Protein AF-A0A4Q2ZYA6-F1 (afdb_monomer)

Radius of gyration: 17.05 Å; Cα contacts (8 Å, |Δi|>4): 206; chains: 1; bounding box: 43×49×42 Å

Structure (mmCIF, N/CA/C/O backbone):
data_AF-A0A4Q2ZYA6-F1
#
_entry.id   AF-A0A4Q2ZYA6-F1
#
loop_
_atom_site.group_PDB
_atom_site.id
_atom_site.type_symbol
_atom_site.label_atom_id
_atom_site.label_alt_id
_atom_site.label_comp_id
_atom_site.label_asym_id
_atom_site.label_entity_id
_atom_site.label_seq_id
_atom_site.pdbx_PDB_ins_code
_atom_site.Cartn_x
_atom_site.Cartn_y
_atom_site.Cartn_z
_atom_site.occupancy
_atom_site.B_iso_or_equiv
_atom_site.auth_seq_id
_atom_site.auth_comp_id
_atom_site.auth_asym_id
_atom_site.auth_atom_id
_atom_site.pdbx_PDB_model_num
ATOM 1 N N . THR A 1 1 ? 15.285 -7.799 -20.641 1.00 89.06 1 THR A N 1
ATOM 2 C CA . THR A 1 1 ? 13.883 -7.907 -20.190 1.00 89.06 1 THR A CA 1
ATOM 3 C C . THR A 1 1 ? 13.707 -7.904 -18.673 1.00 89.06 1 THR A C 1
ATOM 5 O O . THR A 1 1 ? 12.567 -7.844 -18.251 1.00 89.06 1 THR A O 1
ATOM 8 N N . ARG A 1 2 ? 14.772 -7.844 -17.843 1.00 96.12 2 ARG A N 1
ATOM 9 C CA . ARG A 1 2 ? 14.696 -7.923 -16.362 1.00 96.12 2 ARG A CA 1
ATOM 10 C C . ARG A 1 2 ? 13.508 -7.191 -15.716 1.00 96.12 2 ARG A C 1
ATOM 12 O O . ARG A 1 2 ? 12.779 -7.801 -14.950 1.00 96.12 2 ARG A O 1
ATOM 19 N N . CYS A 1 3 ? 13.287 -5.915 -16.040 1.00 96.50 3 CYS A N 1
ATOM 20 C CA . CYS A 1 3 ? 12.174 -5.133 -15.488 1.00 96.50 3 CYS A CA 1
ATOM 21 C C . CYS A 1 3 ? 10.784 -5.619 -15.940 1.00 96.50 3 CYS A C 1
ATOM 23 O O . CYS A 1 3 ? 9.847 -5.584 -15.148 1.00 96.50 3 CYS A O 1
ATOM 25 N N . ILE A 1 4 ? 10.652 -6.085 -17.187 1.00 97.62 4 ILE A N 1
ATOM 26 C CA . ILE A 1 4 ? 9.427 -6.708 -17.718 1.00 97.62 4 ILE A CA 1
ATOM 27 C C . ILE A 1 4 ? 9.151 -8.008 -16.958 1.00 97.62 4 ILE A C 1
ATOM 29 O O . ILE A 1 4 ? 8.040 -8.231 -16.480 1.00 97.62 4 ILE A O 1
ATOM 33 N N . ASP A 1 5 ? 10.186 -8.831 -16.789 1.00 97.38 5 ASP A N 1
ATOM 34 C CA . ASP A 1 5 ? 10.079 -10.141 -16.148 1.00 97.38 5 ASP A CA 1
ATOM 35 C C . ASP A 1 5 ? 9.730 -10.004 -14.657 1.00 97.38 5 ASP A C 1
ATOM 37 O O . ASP A 1 5 ? 8.842 -10.702 -14.166 1.00 97.38 5 ASP A O 1
ATOM 41 N N . ALA A 1 6 ? 10.355 -9.047 -13.965 1.00 97.12 6 ALA A N 1
ATOM 42 C CA . ALA A 1 6 ? 10.186 -8.807 -12.533 1.00 97.12 6 ALA A CA 1
ATOM 43 C C . ALA A 1 6 ? 8.915 -8.028 -12.151 1.00 97.12 6 ALA A C 1
ATOM 45 O O . ALA A 1 6 ? 8.564 -7.988 -10.976 1.00 97.12 6 ALA A O 1
ATOM 46 N N . CYS A 1 7 ? 8.227 -7.380 -13.100 1.00 98.12 7 CYS A N 1
ATOM 47 C CA . CYS A 1 7 ? 7.040 -6.582 -12.791 1.00 98.12 7 CYS A CA 1
ATOM 48 C C . CYS A 1 7 ? 5.923 -7.469 -12.191 1.00 98.12 7 CYS A C 1
ATOM 50 O O . CYS A 1 7 ? 5.398 -8.317 -12.922 1.00 98.12 7 CYS A O 1
ATOM 52 N N . PRO A 1 8 ? 5.497 -7.263 -10.923 1.00 98.00 8 PRO A N 1
ATOM 53 C CA . PRO A 1 8 ? 4.605 -8.206 -10.233 1.00 98.00 8 PRO A CA 1
ATOM 54 C C . PRO A 1 8 ? 3.241 -8.381 -10.908 1.00 98.00 8 PRO A C 1
ATOM 56 O O . PRO A 1 8 ? 2.678 -9.467 -10.929 1.00 98.00 8 PRO A O 1
ATOM 59 N N . THR A 1 9 ? 2.728 -7.314 -11.517 1.00 98.19 9 THR A N 1
ATOM 60 C CA . THR A 1 9 ? 1.412 -7.277 -12.174 1.00 98.19 9 THR A CA 1
ATOM 61 C C . THR A 1 9 ? 1.498 -7.342 -13.700 1.00 98.19 9 THR A C 1
ATOM 63 O O . THR A 1 9 ? 0.485 -7.193 -14.396 1.00 98.19 9 THR A O 1
ATOM 66 N N . LYS A 1 10 ? 2.712 -7.521 -14.245 1.00 97.88 10 LYS A N 1
ATOM 67 C CA . LYS A 1 10 ? 2.996 -7.453 -15.689 1.00 97.88 10 LYS A CA 1
ATOM 68 C C . LYS A 1 10 ? 2.491 -6.149 -16.325 1.00 97.88 10 LYS A C 1
ATOM 70 O O . LYS A 1 10 ? 1.959 -6.137 -17.430 1.00 97.88 10 LYS A O 1
ATOM 75 N N . ALA A 1 11 ? 2.647 -5.035 -15.606 1.00 98.38 11 ALA A N 1
ATOM 76 C CA . ALA A 1 11 ? 2.285 -3.705 -16.089 1.00 98.38 11 ALA A CA 1
ATOM 77 C C . ALA A 1 11 ? 3.181 -3.227 -17.241 1.00 98.38 11 ALA A C 1
ATOM 79 O O . ALA A 1 11 ? 2.735 -2.433 -18.062 1.00 98.38 11 ALA A O 1
ATOM 80 N N . ILE A 1 12 ? 4.430 -3.698 -17.327 1.00 98.12 12 ILE A N 1
ATOM 81 C CA . ILE A 1 12 ? 5.309 -3.411 -18.466 1.00 98.12 12 ILE A CA 1
ATOM 82 C C . ILE A 1 12 ? 5.008 -4.432 -19.567 1.00 98.12 12 ILE A C 1
ATOM 84 O O . ILE A 1 12 ? 5.454 -5.573 -19.491 1.00 98.12 12 ILE A O 1
ATOM 88 N N . THR A 1 13 ? 4.218 -4.039 -20.565 1.00 97.12 13 THR A N 1
ATOM 89 C CA . THR A 1 13 ? 3.670 -4.957 -21.582 1.00 97.12 13 THR A CA 1
ATOM 90 C C . THR A 1 13 ? 4.612 -5.190 -22.761 1.00 97.12 13 THR A C 1
ATOM 92 O O . THR A 1 13 ? 4.508 -6.201 -23.449 1.00 97.12 13 THR A O 1
ATOM 95 N N . ALA A 1 14 ? 5.537 -4.260 -22.996 1.00 97.06 14 ALA A N 1
ATOM 96 C CA . ALA A 1 14 ? 6.586 -4.338 -24.009 1.00 97.06 14 ALA A CA 1
ATOM 97 C C . ALA A 1 14 ? 7.710 -3.342 -23.655 1.00 97.06 14 ALA A C 1
ATOM 99 O O . ALA A 1 14 ? 7.516 -2.495 -22.774 1.00 97.06 14 ALA A O 1
ATOM 100 N N . PRO A 1 15 ? 8.876 -3.376 -24.333 1.00 96.19 15 PRO A N 1
ATOM 101 C CA . PRO A 1 15 ? 9.890 -2.338 -24.175 1.00 96.19 15 PRO A CA 1
ATOM 102 C C . PRO A 1 15 ? 9.281 -0.936 -24.297 1.00 96.19 15 PRO A C 1
ATOM 104 O O . PRO A 1 15 ? 8.579 -0.637 -25.262 1.00 96.19 15 PRO A O 1
ATOM 107 N N . HIS A 1 16 ? 9.536 -0.093 -23.293 1.00 94.19 16 HIS A N 1
ATOM 108 C CA . HIS A 1 16 ? 9.043 1.288 -23.214 1.00 94.19 16 HIS A CA 1
ATOM 109 C C . HIS A 1 16 ? 7.508 1.448 -23.189 1.00 94.19 16 HIS A C 1
ATOM 111 O O . HIS A 1 16 ? 7.009 2.550 -23.409 1.00 94.19 16 HIS A O 1
ATOM 117 N N . ARG A 1 17 ? 6.744 0.385 -22.893 1.00 97.62 17 ARG A N 1
ATOM 118 C CA . ARG A 1 17 ? 5.279 0.438 -22.755 1.00 97.62 17 ARG A CA 1
ATOM 119 C C . ARG A 1 17 ? 4.839 -0.028 -21.375 1.00 97.62 17 ARG A C 1
ATOM 121 O O . ARG A 1 17 ? 5.195 -1.122 -20.944 1.00 97.62 17 ARG A O 1
ATOM 128 N N . VAL A 1 18 ? 4.034 0.795 -20.707 1.00 97.94 18 VAL A N 1
ATOM 129 C CA . VAL A 1 18 ? 3.479 0.510 -19.380 1.00 97.94 18 VAL A CA 1
ATOM 130 C C . VAL A 1 18 ? 1.970 0.729 -19.403 1.00 97.94 18 VAL A C 1
ATOM 132 O O . VAL A 1 18 ? 1.512 1.803 -19.787 1.00 97.94 18 VAL A O 1
ATOM 135 N N . ASP A 1 19 ? 1.199 -0.263 -18.958 1.00 98.25 19 ASP A N 1
ATOM 136 C CA . ASP A 1 19 ? -0.208 -0.079 -18.600 1.00 98.25 19 ASP A CA 1
ATOM 137 C C . ASP A 1 19 ? -0.298 0.414 -17.151 1.00 98.25 19 ASP A C 1
ATOM 139 O O . ASP A 1 19 ? -0.125 -0.345 -16.192 1.00 98.25 19 ASP A O 1
ATOM 143 N N . ALA A 1 20 ? -0.569 1.710 -16.989 1.00 97.50 20 ALA A N 1
ATOM 144 C CA . ALA A 1 20 ? -0.663 2.346 -15.680 1.00 97.50 20 ALA A CA 1
ATOM 145 C C . ALA A 1 20 ? -1.730 1.697 -14.785 1.00 97.50 20 ALA A C 1
ATOM 147 O O . ALA A 1 20 ? -1.513 1.578 -13.585 1.00 97.50 20 ALA A O 1
ATOM 148 N N . ARG A 1 21 ? -2.831 1.186 -15.351 1.00 97.50 21 ARG A N 1
ATOM 149 C CA . ARG A 1 21 ? -3.940 0.592 -14.580 1.00 97.50 21 ARG A CA 1
ATOM 150 C C . ARG A 1 21 ? -3.528 -0.676 -13.830 1.00 97.50 21 ARG A C 1
ATOM 152 O O . ARG A 1 21 ? -4.192 -1.056 -12.876 1.00 97.50 21 ARG A O 1
ATOM 159 N N . ARG A 1 22 ? -2.428 -1.308 -14.250 1.00 98.38 22 ARG A N 1
ATOM 160 C CA . ARG A 1 22 ? -1.827 -2.487 -13.610 1.00 98.38 22 ARG A CA 1
ATOM 161 C C . ARG A 1 22 ? -0.631 -2.116 -12.730 1.00 98.38 22 ARG A C 1
ATOM 163 O O . ARG A 1 22 ? -0.181 -2.923 -11.924 1.00 98.38 22 ARG A O 1
ATOM 170 N N . CYS A 1 23 ? -0.049 -0.932 -12.906 1.00 98.62 23 CYS A N 1
ATOM 171 C CA . CYS A 1 23 ? 1.183 -0.534 -12.230 1.00 98.62 23 CYS A CA 1
ATOM 172 C C . CYS A 1 23 ? 0.929 -0.277 -10.737 1.00 98.62 23 CYS A C 1
ATOM 174 O O . CYS A 1 23 ? 0.160 0.614 -10.391 1.00 98.62 23 CYS A O 1
ATOM 176 N N . ILE A 1 24 ? 1.624 -0.994 -9.844 1.00 98.69 24 ILE A N 1
ATOM 177 C CA . ILE A 1 24 ? 1.473 -0.828 -8.383 1.00 98.69 24 ILE A CA 1
ATOM 178 C C . ILE A 1 24 ? 1.752 0.615 -7.945 1.00 98.69 24 ILE A C 1
ATOM 180 O O . ILE A 1 24 ? 1.037 1.151 -7.101 1.00 98.69 24 ILE A O 1
ATOM 184 N N . SER A 1 25 ? 2.746 1.277 -8.547 1.00 98.38 25 SER A N 1
ATOM 185 C CA . SER A 1 25 ? 3.045 2.683 -8.250 1.00 98.38 25 SER A CA 1
ATOM 186 C C . SER A 1 25 ? 1.855 3.596 -8.585 1.00 98.38 25 SER A C 1
ATOM 188 O O . SER A 1 25 ? 1.434 4.403 -7.760 1.00 98.38 25 SER A O 1
ATOM 190 N N . TYR A 1 26 ? 1.210 3.392 -9.739 1.00 98.50 26 TYR A N 1
ATOM 191 C CA . TYR A 1 26 ? -0.019 4.110 -10.085 1.00 98.50 26 TYR A CA 1
ATOM 192 C C . TYR A 1 26 ? -1.179 3.753 -9.144 1.00 98.50 26 TYR A C 1
ATOM 194 O O . TYR A 1 26 ? -1.849 4.652 -8.638 1.00 98.50 26 TYR A O 1
ATOM 202 N N . LEU A 1 27 ? -1.405 2.464 -8.872 1.00 98.62 27 LEU A N 1
ATOM 203 C CA . LEU A 1 27 ? -2.501 1.990 -8.021 1.00 98.62 27 LEU A CA 1
ATOM 204 C C . LEU A 1 27 ? -2.415 2.557 -6.598 1.00 98.62 27 LEU A C 1
ATOM 206 O O . LEU A 1 27 ? -3.422 2.985 -6.035 1.00 98.62 27 LEU A O 1
ATOM 210 N N . THR A 1 28 ? -1.215 2.609 -6.025 1.00 98.38 28 THR A N 1
ATOM 211 C CA . THR A 1 28 ? -0.998 3.085 -4.651 1.00 98.38 28 THR A CA 1
ATOM 212 C C . THR A 1 28 ? -0.954 4.607 -4.541 1.00 98.38 28 THR A C 1
ATOM 214 O O . THR A 1 28 ? -1.270 5.131 -3.473 1.00 98.38 28 THR A O 1
ATOM 217 N N . ILE A 1 29 ? -0.616 5.325 -5.621 1.00 98.19 29 ILE A N 1
ATOM 218 C CA . ILE A 1 29 ? -0.376 6.769 -5.559 1.00 98.19 29 ILE A CA 1
ATOM 219 C C . ILE A 1 29 ? -1.430 7.605 -6.310 1.00 98.19 29 ILE A C 1
ATOM 221 O O . ILE A 1 29 ? -1.950 8.594 -5.781 1.00 98.19 29 ILE A O 1
ATOM 225 N N . GLU A 1 30 ? -1.757 7.240 -7.546 1.00 98.06 30 GLU A N 1
ATOM 226 C CA . GLU A 1 30 ? -2.604 8.053 -8.427 1.00 98.06 30 GLU A CA 1
ATOM 227 C C . GLU A 1 30 ? -4.052 7.575 -8.463 1.00 98.06 30 GLU A C 1
ATOM 229 O O . GLU A 1 30 ? -4.971 8.399 -8.454 1.00 98.06 30 GLU A O 1
ATOM 234 N N . HIS A 1 31 ? -4.274 6.259 -8.446 1.00 98.06 31 HIS A N 1
ATOM 235 C CA . HIS A 1 31 ? -5.614 5.684 -8.485 1.00 98.06 31 HIS A CA 1
ATOM 236 C C . HIS A 1 31 ? -6.423 6.103 -7.257 1.00 98.06 31 HIS A C 1
ATOM 238 O O . HIS A 1 31 ? -5.995 5.923 -6.112 1.00 98.06 31 HIS A O 1
ATOM 244 N N . LYS A 1 32 ? -7.599 6.688 -7.491 1.00 97.62 32 LYS A N 1
ATOM 245 C CA . LYS A 1 32 ? -8.464 7.218 -6.425 1.00 97.62 32 LYS A CA 1
ATOM 246 C C . LYS A 1 32 ? -9.458 6.194 -5.888 1.00 97.62 32 LYS A C 1
ATOM 248 O O . LYS A 1 32 ? -9.881 6.333 -4.749 1.00 97.62 32 LYS A O 1
ATOM 253 N N . GLY A 1 33 ? -9.831 5.220 -6.713 1.00 97.75 33 GLY A N 1
ATOM 254 C CA . GLY A 1 33 ? -10.866 4.243 -6.400 1.00 97.75 33 GLY A CA 1
ATOM 255 C C . GLY A 1 33 ? -10.340 2.997 -5.685 1.00 97.75 33 GLY A C 1
ATOM 256 O O . GLY A 1 33 ? -9.178 2.967 -5.251 1.00 97.75 33 GLY A O 1
ATOM 257 N N . PRO A 1 34 ? -11.184 1.956 -5.591 1.00 98.50 34 PRO A N 1
ATOM 258 C CA . PRO A 1 34 ? -10.786 0.673 -5.038 1.00 98.50 34 PRO A CA 1
ATOM 259 C C . PRO A 1 34 ? -9.701 0.030 -5.896 1.00 98.50 34 PRO A C 1
ATOM 261 O O . PRO A 1 34 ? -9.747 0.095 -7.128 1.00 98.50 34 PRO A O 1
ATOM 264 N N . ILE A 1 35 ? -8.699 -0.568 -5.252 1.00 98.62 35 ILE A N 1
ATOM 265 C CA . ILE A 1 35 ? -7.685 -1.343 -5.967 1.00 98.62 35 ILE A CA 1
ATOM 266 C C . ILE A 1 35 ? -8.363 -2.635 -6.446 1.00 98.62 35 ILE A C 1
ATOM 268 O O . ILE A 1 35 ? -8.933 -3.332 -5.599 1.00 98.62 35 ILE A O 1
ATOM 272 N N . PRO A 1 36 ? -8.318 -2.971 -7.752 1.00 98.50 36 PRO A N 1
ATOM 273 C CA . PRO A 1 36 ? -8.889 -4.219 -8.254 1.00 98.50 36 PRO A CA 1
ATOM 274 C C . PRO A 1 36 ? -8.335 -5.427 -7.496 1.00 98.50 36 PRO A C 1
ATOM 276 O O . PRO A 1 36 ? -7.124 -5.506 -7.274 1.00 98.50 36 PRO A O 1
ATOM 279 N N . GLU A 1 37 ? -9.204 -6.358 -7.094 1.00 98.38 37 GLU A N 1
ATOM 280 C CA . GLU A 1 37 ? -8.814 -7.498 -6.250 1.00 98.38 37 GLU A CA 1
ATOM 281 C C . GLU A 1 37 ? -7.682 -8.334 -6.859 1.00 98.38 37 GLU A C 1
ATOM 283 O O . GLU A 1 37 ? -6.766 -8.721 -6.137 1.00 98.38 37 GLU A O 1
ATOM 288 N N . GLU A 1 38 ? -7.672 -8.500 -8.187 1.00 98.06 38 GLU A N 1
ATOM 289 C CA . GLU A 1 38 ? -6.624 -9.218 -8.933 1.00 98.06 38 GLU A CA 1
ATOM 290 C C . GLU A 1 38 ? -5.203 -8.658 -8.722 1.00 98.06 38 GLU A C 1
ATOM 292 O O . GLU A 1 38 ? -4.221 -9.368 -8.929 1.00 98.06 38 GLU A O 1
ATOM 297 N N . PHE A 1 39 ? -5.066 -7.396 -8.297 1.00 98.56 39 PHE A N 1
ATOM 298 C CA . PHE A 1 39 ? -3.767 -6.767 -8.040 1.00 98.56 39 PHE A CA 1
ATOM 299 C C . PHE A 1 39 ? -3.425 -6.650 -6.555 1.00 98.56 39 PHE A C 1
ATOM 301 O O . PHE A 1 39 ? -2.275 -6.343 -6.239 1.00 98.56 39 PHE A O 1
ATOM 308 N N . ARG A 1 40 ? -4.376 -6.879 -5.636 1.00 98.62 40 ARG A N 1
ATOM 309 C CA . ARG A 1 40 ? -4.164 -6.646 -4.195 1.00 98.62 40 ARG A CA 1
ATOM 310 C C . ARG A 1 40 ? -3.052 -7.525 -3.627 1.00 98.62 40 ARG A C 1
ATOM 312 O O . ARG A 1 40 ? -2.206 -7.018 -2.901 1.00 98.62 40 ARG A O 1
ATOM 319 N N . GLU A 1 41 ? -2.991 -8.796 -4.017 1.00 98.31 41 GLU A N 1
ATOM 320 C CA . GLU A 1 41 ? -1.934 -9.710 -3.555 1.00 98.31 41 GLU A CA 1
ATOM 321 C C . GLU A 1 41 ? -0.547 -9.311 -4.073 1.00 98.31 41 GLU A C 1
ATOM 323 O O . GLU A 1 41 ? 0.418 -9.251 -3.313 1.00 98.31 41 GLU A O 1
ATOM 328 N N . ALA A 1 42 ? -0.452 -8.947 -5.355 1.00 98.25 42 ALA A N 1
ATOM 329 C CA . ALA A 1 42 ? 0.810 -8.574 -5.994 1.00 98.25 42 ALA A CA 1
ATOM 330 C C . ALA A 1 42 ? 1.433 -7.285 -5.423 1.00 98.25 42 ALA A C 1
ATOM 332 O O . ALA A 1 42 ? 2.628 -7.046 -5.611 1.00 98.25 42 ALA A O 1
ATOM 333 N N . ILE A 1 43 ? 0.650 -6.453 -4.725 1.00 98.50 43 ILE A N 1
ATOM 334 C CA . ILE A 1 43 ? 1.158 -5.270 -4.014 1.00 98.50 43 ILE A CA 1
ATOM 335 C C . ILE A 1 43 ? 2.147 -5.672 -2.913 1.00 98.50 43 ILE A C 1
ATOM 337 O O . ILE A 1 43 ? 3.152 -4.979 -2.722 1.00 98.50 43 ILE A O 1
ATOM 341 N N . GLY A 1 44 ? 1.929 -6.810 -2.247 1.00 97.62 44 GLY A N 1
ATOM 342 C CA . GLY A 1 44 ? 2.771 -7.269 -1.145 1.00 97.62 44 GLY A CA 1
ATOM 343 C C . GLY A 1 44 ? 2.737 -6.297 0.033 1.00 97.62 44 GLY A C 1
ATOM 344 O O . GLY A 1 44 ? 1.661 -5.935 0.506 1.00 97.62 44 GLY A O 1
ATOM 345 N N . ASP A 1 45 ? 3.912 -5.861 0.476 1.00 96.69 45 ASP A N 1
ATOM 346 C CA . ASP A 1 45 ? 4.161 -4.971 1.617 1.00 96.69 45 ASP A CA 1
ATOM 347 C C . ASP A 1 45 ? 4.287 -3.478 1.243 1.00 96.69 45 ASP A C 1
ATOM 349 O O . ASP A 1 45 ? 4.626 -2.631 2.072 1.00 96.69 45 ASP A O 1
ATOM 353 N N . ARG A 1 46 ? 3.993 -3.121 -0.011 1.00 96.25 46 ARG A N 1
ATOM 354 C CA . ARG A 1 46 ? 4.249 -1.781 -0.559 1.00 96.25 46 ARG A CA 1
ATOM 355 C C . ARG A 1 46 ? 3.112 -0.806 -0.254 1.00 96.25 46 ARG A C 1
ATOM 357 O O . ARG A 1 46 ? 2.108 -0.758 -0.963 1.00 96.25 46 ARG A O 1
ATOM 364 N N . LEU A 1 47 ? 3.299 0.035 0.764 1.00 95.69 47 LEU A N 1
ATOM 365 C CA . LEU A 1 47 ? 2.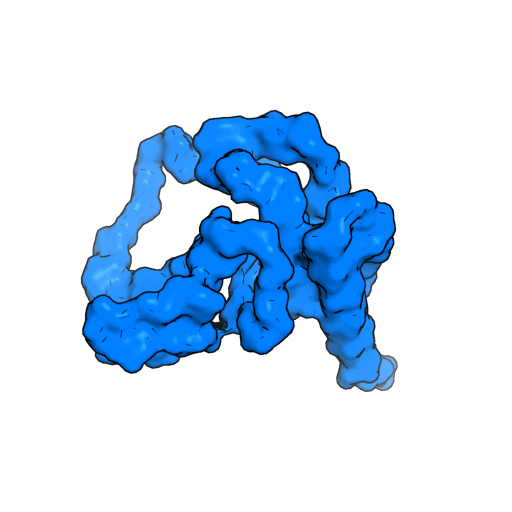322 1.064 1.156 1.00 95.69 47 LEU A CA 1
ATOM 366 C C . LEU A 1 47 ? 2.192 2.223 0.152 1.00 95.69 47 LEU A C 1
ATOM 368 O O . LEU A 1 47 ? 1.119 2.820 0.029 1.00 95.69 47 LEU A O 1
ATOM 372 N N . TYR A 1 48 ? 3.277 2.589 -0.535 1.00 95.88 48 TYR A N 1
ATOM 373 C CA . TYR A 1 48 ? 3.323 3.759 -1.414 1.00 95.88 48 TYR A CA 1
ATOM 374 C C . TYR A 1 48 ? 4.412 3.596 -2.479 1.00 95.88 48 TYR A C 1
ATOM 376 O O . TYR A 1 48 ? 5.597 3.632 -2.161 1.00 95.88 48 TYR A O 1
ATOM 384 N N . GLY A 1 49 ? 4.020 3.463 -3.747 1.00 97.12 49 GLY A N 1
ATOM 385 C CA . GLY A 1 49 ? 4.966 3.256 -4.843 1.00 97.12 49 GLY A CA 1
ATOM 386 C C . GLY A 1 49 ? 5.369 1.791 -5.039 1.00 97.12 49 GLY A C 1
ATOM 387 O O . GLY A 1 49 ? 4.871 0.884 -4.376 1.00 97.12 49 GLY A O 1
ATOM 388 N N . CYS A 1 50 ? 6.238 1.551 -6.020 1.00 97.44 50 CYS A N 1
ATOM 389 C CA . CYS A 1 50 ? 6.843 0.246 -6.275 1.00 97.44 50 CYS A CA 1
ATOM 390 C C . CYS A 1 50 ? 8.125 0.424 -7.084 1.00 97.44 50 CYS A C 1
ATOM 392 O O . CYS A 1 50 ? 8.076 0.994 -8.175 1.00 97.44 50 CYS A O 1
ATOM 394 N N . ASP A 1 51 ? 9.221 -0.134 -6.573 1.00 95.69 51 ASP A N 1
ATOM 395 C CA . ASP A 1 51 ? 10.547 -0.043 -7.185 1.00 95.69 51 ASP A CA 1
ATOM 396 C C . ASP A 1 51 ? 11.021 -1.361 -7.812 1.00 95.69 51 ASP A C 1
ATOM 398 O O . ASP A 1 51 ? 12.132 -1.428 -8.326 1.00 95.69 51 ASP A O 1
ATOM 402 N N . ALA A 1 52 ? 10.171 -2.392 -7.886 1.00 96.25 52 ALA A N 1
ATOM 403 C CA . ALA A 1 52 ? 10.547 -3.720 -8.392 1.00 96.25 52 ALA A CA 1
ATOM 404 C C . ALA A 1 52 ? 11.204 -3.692 -9.791 1.00 96.25 52 ALA A C 1
ATOM 406 O O . ALA A 1 52 ? 12.105 -4.474 -10.091 1.00 96.25 5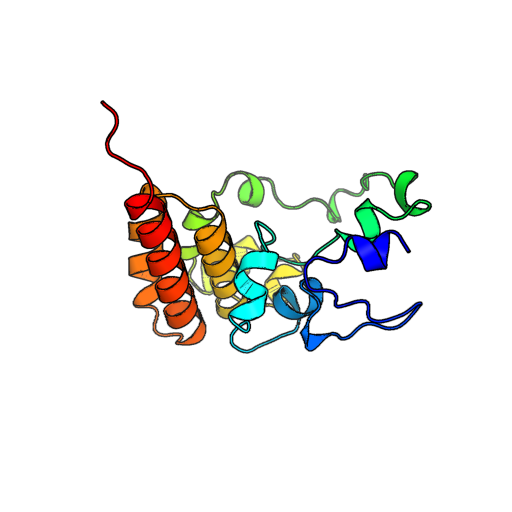2 ALA A O 1
ATOM 407 N N . CYS A 1 53 ? 10.782 -2.777 -10.673 1.00 96.06 53 CYS A N 1
ATOM 408 C CA . CYS A 1 53 ? 11.393 -2.620 -11.996 1.00 96.06 53 CYS A CA 1
ATOM 409 C C . CYS A 1 53 ? 12.752 -1.896 -11.962 1.00 96.06 53 CYS A C 1
ATOM 411 O O . CYS A 1 53 ? 13.583 -2.130 -12.844 1.00 96.06 53 CYS A O 1
ATOM 413 N N . LEU A 1 54 ? 12.980 -1.039 -10.963 1.00 94.31 54 LEU A N 1
ATOM 414 C CA . LEU A 1 54 ? 14.234 -0.326 -10.732 1.00 94.31 54 LEU A CA 1
ATOM 415 C C . LEU A 1 54 ? 15.252 -1.199 -9.991 1.00 94.31 54 LEU A C 1
ATOM 417 O O . LEU A 1 54 ? 16.428 -1.166 -10.342 1.00 94.31 54 LEU A O 1
ATOM 421 N N . GLU A 1 55 ? 14.819 -2.012 -9.029 1.00 93.31 55 GLU A N 1
ATOM 422 C CA . GLU A 1 55 ? 15.666 -2.933 -8.254 1.00 93.31 55 GLU A CA 1
ATOM 423 C C . GLU A 1 55 ? 16.424 -3.919 -9.153 1.00 93.31 55 GLU A C 1
ATOM 425 O O . GLU A 1 55 ? 17.609 -4.181 -8.957 1.00 93.31 55 GLU A O 1
ATOM 430 N N . VAL A 1 56 ? 15.773 -4.419 -10.207 1.00 95.00 56 VAL A N 1
ATOM 431 C CA . VAL A 1 56 ? 16.391 -5.351 -11.167 1.00 95.00 56 VAL A CA 1
ATOM 432 C C . VAL A 1 56 ? 17.124 -4.656 -12.320 1.00 95.00 56 VAL A C 1
ATOM 434 O O . VAL A 1 56 ? 17.654 -5.326 -13.218 1.00 95.00 56 VAL A O 1
ATOM 437 N N . CYS A 1 57 ? 17.125 -3.321 -12.359 1.00 94.62 57 CYS A N 1
ATOM 438 C CA . CYS A 1 57 ? 17.710 -2.564 -13.456 1.00 94.62 57 CYS A CA 1
ATOM 439 C C . CYS A 1 57 ? 19.249 -2.576 -13.362 1.00 94.62 57 CYS A C 1
ATOM 441 O O . CYS A 1 57 ? 19.810 -2.085 -12.381 1.00 94.62 57 CYS A O 1
ATOM 443 N N . PRO A 1 58 ? 19.974 -3.042 -14.400 1.00 92.38 58 PRO A N 1
ATOM 444 C CA . PRO A 1 58 ? 21.437 -3.114 -14.366 1.00 92.38 58 PRO A CA 1
ATOM 445 C C . PRO A 1 58 ? 22.107 -1.736 -14.287 1.00 92.38 58 PRO A C 1
ATOM 447 O O . PRO A 1 58 ? 23.262 -1.644 -13.881 1.00 92.38 58 PRO A O 1
ATOM 450 N N . TRP A 1 59 ? 21.392 -0.671 -14.655 1.00 9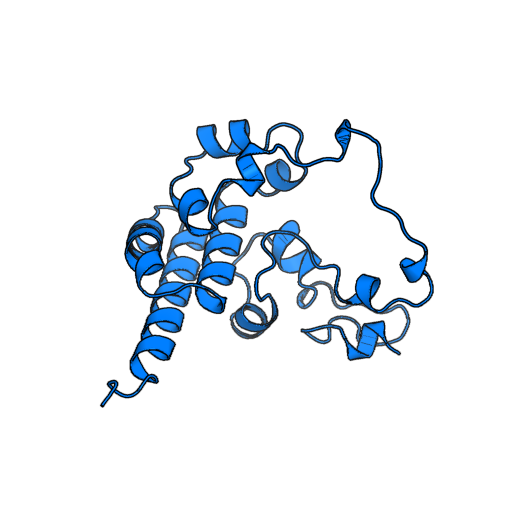0.56 59 TRP A N 1
ATOM 451 C CA . TRP A 1 59 ? 21.866 0.708 -14.544 1.00 90.56 59 TRP A CA 1
ATOM 452 C C . TRP A 1 59 ? 21.672 1.281 -13.141 1.00 90.56 59 TRP A C 1
ATOM 454 O O . TRP A 1 59 ? 22.451 2.128 -12.716 1.00 90.56 59 TRP A O 1
ATOM 464 N N . ASN A 1 60 ? 20.674 0.788 -12.401 1.00 90.19 60 ASN A N 1
ATOM 465 C CA . ASN A 1 60 ? 20.360 1.283 -11.064 1.00 90.19 60 ASN A CA 1
ATOM 466 C C . ASN A 1 60 ? 21.263 0.680 -9.977 1.00 90.19 60 ASN A C 1
ATOM 468 O O . ASN A 1 60 ? 21.299 1.184 -8.863 1.00 90.19 60 ASN A O 1
ATOM 472 N N . ARG A 1 61 ? 22.072 -0.340 -10.302 1.00 81.81 61 ARG A N 1
ATOM 473 C CA . ARG A 1 61 ? 23.045 -0.946 -9.369 1.00 81.81 61 ARG A CA 1
ATOM 474 C C . ARG A 1 61 ? 24.086 0.034 -8.810 1.00 81.81 61 ARG A C 1
ATOM 476 O O . ARG A 1 61 ? 24.780 -0.291 -7.857 1.00 81.81 61 ARG A O 1
ATOM 483 N N . PHE A 1 62 ? 24.247 1.191 -9.452 1.00 86.38 62 PHE A N 1
ATOM 484 C CA . PHE A 1 62 ? 25.173 2.246 -9.039 1.00 86.38 62 PHE A CA 1
ATOM 485 C C . PHE A 1 62 ? 24.499 3.351 -8.215 1.00 86.38 62 PHE A C 1
ATOM 487 O O . PHE A 1 62 ? 25.185 4.269 -7.760 1.00 86.38 62 PHE A O 1
ATOM 494 N N . ALA A 1 63 ? 23.174 3.294 -8.050 1.00 85.00 63 ALA A N 1
ATOM 495 C CA . ALA A 1 63 ? 22.437 4.245 -7.237 1.00 85.00 63 ALA A CA 1
ATOM 496 C C . ALA A 1 63 ? 22.876 4.148 -5.771 1.00 85.00 63 ALA A C 1
ATOM 498 O O . ALA A 1 63 ? 23.184 3.073 -5.258 1.00 85.00 63 ALA A O 1
ATOM 499 N N . LYS A 1 64 ? 22.920 5.301 -5.104 1.00 85.12 64 LYS A N 1
ATOM 500 C CA . LYS A 1 64 ? 23.241 5.423 -3.682 1.00 85.12 64 LYS A CA 1
ATOM 501 C C . LYS A 1 64 ? 22.096 6.142 -2.998 1.00 85.12 64 LYS A C 1
ATOM 503 O O . LYS A 1 64 ? 21.507 7.047 -3.590 1.00 85.12 64 LYS A O 1
ATOM 508 N N . GLU A 1 65 ? 21.822 5.768 -1.755 1.00 83.69 65 GLU A N 1
ATOM 509 C CA . GLU A 1 65 ? 20.912 6.537 -0.915 1.00 83.69 65 GLU A CA 1
ATOM 510 C C . GLU A 1 65 ? 21.373 7.993 -0.843 1.00 83.69 65 GLU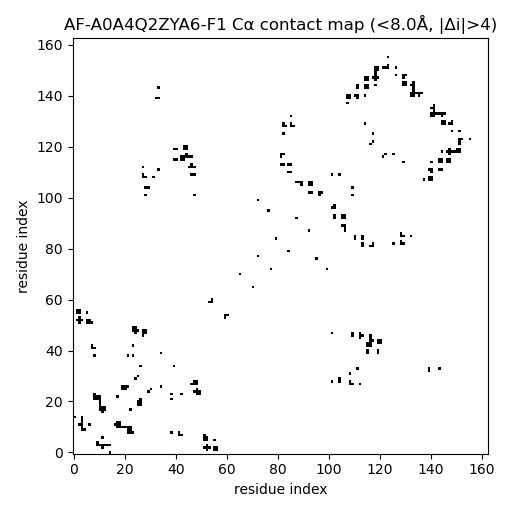 A C 1
ATOM 512 O O . GLU A 1 65 ? 22.571 8.299 -0.760 1.00 83.69 65 GLU A O 1
ATOM 517 N N . SER A 1 66 ? 20.405 8.901 -0.931 1.00 83.88 66 SER A N 1
ATOM 518 C CA . SER A 1 66 ? 20.701 10.321 -0.833 1.00 83.88 66 SER A CA 1
ATOM 519 C C . SER A 1 66 ? 21.189 10.653 0.573 1.00 83.88 66 SER A C 1
ATOM 521 O O . SER A 1 66 ? 20.686 10.114 1.549 1.00 83.88 66 SER A O 1
ATOM 523 N N . ARG A 1 67 ? 22.152 11.574 0.671 1.00 84.12 67 ARG A N 1
ATOM 524 C CA . ARG A 1 67 ? 22.612 12.148 1.949 1.00 84.12 67 ARG A CA 1
ATOM 525 C C . ARG A 1 67 ? 21.852 13.421 2.326 1.00 84.12 67 ARG A C 1
ATOM 527 O O . ARG A 1 67 ? 22.132 14.045 3.344 1.00 84.12 67 ARG A O 1
ATOM 534 N N . GLU A 1 68 ? 20.930 13.844 1.469 1.00 82.88 68 GLU A N 1
ATOM 535 C CA . GLU A 1 68 ? 20.125 15.038 1.664 1.00 82.88 68 GLU A CA 1
ATOM 536 C C . GLU A 1 68 ? 19.061 14.771 2.731 1.00 82.88 68 GLU A C 1
ATOM 538 O O . GLU A 1 68 ? 18.043 14.135 2.455 1.00 82.88 68 GLU A O 1
ATOM 543 N N . ALA A 1 69 ? 19.261 15.316 3.934 1.00 73.88 69 ALA A N 1
ATOM 544 C CA . ALA A 1 69 ? 18.362 15.157 5.084 1.00 73.88 69 ALA A CA 1
ATOM 545 C C . ALA A 1 69 ? 16.874 15.381 4.740 1.00 73.88 69 ALA A C 1
ATOM 547 O O . ALA A 1 69 ? 15.997 14.687 5.248 1.00 73.88 69 ALA A O 1
ATOM 548 N N . ARG A 1 70 ? 16.581 16.310 3.818 1.00 74.44 70 ARG A N 1
ATOM 549 C CA . ARG A 1 70 ? 15.220 16.626 3.346 1.00 74.44 70 ARG A CA 1
ATOM 550 C C . ARG A 1 70 ? 14.487 15.470 2.652 1.00 74.44 70 ARG A C 1
ATOM 552 O O . ARG A 1 70 ? 13.272 15.559 2.497 1.00 74.44 70 ARG A O 1
ATOM 559 N N . PHE A 1 71 ? 15.201 14.443 2.192 1.00 74.50 71 PHE A N 1
ATOM 560 C CA . PHE A 1 71 ? 14.618 13.273 1.530 1.00 74.50 71 PHE A CA 1
ATOM 561 C C . PHE A 1 71 ? 14.421 12.080 2.465 1.00 74.50 71 PHE A C 1
ATOM 563 O O . PHE A 1 71 ? 13.762 11.119 2.073 1.00 74.50 71 PHE A O 1
ATOM 570 N N . HIS A 1 72 ? 14.934 12.136 3.696 1.00 71.56 72 HIS A N 1
ATOM 571 C CA . HIS A 1 72 ? 14.699 11.077 4.667 1.00 71.56 72 HIS A CA 1
ATOM 572 C C . HIS A 1 72 ? 13.283 11.179 5.232 1.00 71.56 72 HIS A C 1
ATOM 574 O O . HIS A 1 72 ? 12.808 12.255 5.611 1.00 71.56 72 HIS A O 1
ATOM 580 N N . ALA A 1 73 ? 12.594 10.040 5.297 1.00 72.00 73 ALA A N 1
ATOM 581 C CA . ALA A 1 73 ? 11.349 9.957 6.040 1.00 72.00 73 ALA A CA 1
ATOM 582 C C . ALA A 1 73 ? 11.620 10.178 7.538 1.00 72.00 73 ALA A C 1
ATOM 584 O O . ALA A 1 73 ? 12.704 9.900 8.048 1.00 72.00 73 ALA A O 1
ATOM 585 N N . ARG A 1 74 ? 10.625 10.720 8.244 1.00 76.06 74 ARG A N 1
ATOM 586 C CA . ARG A 1 74 ? 10.732 11.015 9.679 1.00 76.06 74 ARG A CA 1
ATOM 587 C C . ARG A 1 74 ? 10.832 9.697 10.449 1.00 76.06 74 ARG A C 1
ATOM 589 O O . ARG A 1 74 ? 10.052 8.792 10.169 1.00 76.06 74 ARG A O 1
ATOM 596 N N . GLU A 1 75 ? 11.707 9.625 11.451 1.00 73.88 75 GLU A N 1
ATOM 597 C CA . GLU A 1 75 ? 11.919 8.421 12.280 1.00 73.88 75 GLU A CA 1
ATOM 598 C C . GLU A 1 75 ? 10.615 7.839 12.843 1.00 73.88 75 GLU A C 1
ATOM 600 O O . GLU A 1 75 ? 10.418 6.628 12.831 1.00 73.88 75 GLU A O 1
ATOM 605 N N . LEU A 1 76 ? 9.675 8.706 13.235 1.00 71.31 76 LEU A N 1
ATOM 606 C CA . LEU A 1 76 ? 8.348 8.315 13.723 1.00 71.31 76 LEU A CA 1
ATOM 607 C C . LEU A 1 76 ? 7.573 7.413 12.749 1.00 71.31 76 LEU A C 1
ATOM 609 O O . LEU A 1 76 ? 6.827 6.552 13.196 1.00 71.31 76 LEU A O 1
ATOM 613 N N . VAL A 1 77 ? 7.751 7.576 11.434 1.00 76.81 77 VAL A N 1
ATOM 614 C CA . VAL A 1 77 ? 7.091 6.722 10.430 1.00 76.81 77 VAL A CA 1
ATOM 615 C C . VAL A 1 77 ? 7.663 5.303 10.461 1.00 76.81 77 VAL A C 1
ATOM 617 O O . VAL A 1 77 ? 6.916 4.351 10.274 1.00 76.81 77 VAL A O 1
ATOM 620 N N . PHE A 1 78 ? 8.962 5.155 10.730 1.00 74.31 78 PHE A N 1
ATOM 621 C CA . PHE A 1 78 ? 9.628 3.853 10.821 1.00 74.31 78 PHE A CA 1
ATOM 622 C C . PHE A 1 78 ? 9.371 3.136 12.152 1.00 74.31 78 PHE A C 1
ATOM 624 O O . PHE A 1 78 ? 9.528 1.921 12.227 1.00 74.31 78 PHE A O 1
ATOM 631 N N . ALA A 1 79 ? 8.970 3.870 13.192 1.00 80.25 79 ALA A N 1
ATOM 632 C CA . ALA A 1 79 ? 8.619 3.298 14.490 1.00 80.25 79 ALA A CA 1
ATOM 633 C C . ALA A 1 79 ? 7.205 2.683 14.525 1.00 80.25 79 ALA A C 1
ATOM 635 O O . ALA A 1 79 ? 6.906 1.899 15.424 1.00 80.25 79 ALA A O 1
ATOM 636 N N . MET A 1 80 ? 6.337 3.037 13.572 1.00 88.12 80 MET A N 1
ATOM 637 C CA . MET A 1 80 ? 4.958 2.549 13.501 1.00 88.12 80 MET A CA 1
ATOM 638 C C . MET A 1 80 ? 4.869 1.224 12.742 1.00 88.12 80 MET A C 1
ATOM 640 O O . MET A 1 80 ? 5.443 1.059 11.665 1.00 88.12 80 MET A O 1
ATOM 644 N N . LYS A 1 81 ? 4.074 0.290 13.264 1.00 93.56 81 LYS A N 1
ATOM 645 C CA . LYS A 1 81 ? 3.627 -0.885 12.511 1.00 93.56 81 LYS A CA 1
ATOM 646 C C . LYS A 1 81 ? 2.540 -0.473 11.523 1.00 93.56 81 LYS A C 1
ATOM 648 O O . LYS A 1 81 ? 1.815 0.495 11.741 1.00 93.56 81 LYS A O 1
ATOM 653 N N . ALA A 1 82 ? 2.353 -1.267 10.466 1.00 95.19 82 ALA A N 1
ATOM 654 C CA . ALA A 1 82 ? 1.328 -0.995 9.457 1.00 95.19 82 ALA A CA 1
ATOM 655 C C . ALA A 1 82 ? -0.075 -0.793 10.072 1.00 95.19 82 ALA A C 1
ATOM 657 O O . ALA A 1 82 ? -0.783 0.130 9.683 1.00 95.19 82 ALA A O 1
ATOM 658 N N . ARG A 1 83 ? -0.448 -1.586 11.087 1.00 96.81 83 ARG A N 1
ATOM 659 C CA . ARG A 1 83 ? -1.733 -1.443 11.793 1.00 96.81 83 ARG A CA 1
ATOM 660 C C . ARG A 1 83 ? -1.913 -0.113 12.515 1.00 96.81 83 ARG A C 1
ATOM 662 O O . ARG A 1 83 ? -3.039 0.360 12.605 1.00 96.81 83 ARG A O 1
ATOM 669 N N . ASP A 1 84 ? -0.833 0.493 13.005 1.00 96.44 84 ASP A N 1
ATOM 670 C CA . ASP A 1 84 ? -0.912 1.706 13.822 1.00 96.44 84 ASP A CA 1
ATOM 671 C C . ASP A 1 84 ? -1.413 2.883 12.975 1.00 96.44 84 ASP A C 1
ATOM 673 O O . ASP A 1 84 ? -2.077 3.791 13.472 1.00 96.44 84 ASP A O 1
ATOM 677 N N . PHE A 1 85 ? -1.168 2.837 11.662 1.00 97.44 85 PHE A N 1
ATOM 678 C CA . PHE A 1 85 ? -1.692 3.824 10.728 1.00 97.44 85 PHE A CA 1
ATOM 679 C C . PHE A 1 85 ? -3.221 3.816 10.630 1.00 97.44 85 PHE A C 1
ATOM 681 O O . PHE A 1 85 ? -3.791 4.867 10.347 1.00 97.44 85 PHE A O 1
ATOM 688 N N . LEU A 1 86 ? -3.898 2.685 10.872 1.00 98.06 86 LEU A N 1
ATOM 689 C CA . LEU A 1 86 ? -5.363 2.594 10.771 1.00 98.06 86 LEU A CA 1
ATOM 690 C C . LEU A 1 86 ? -6.089 3.464 11.807 1.00 98.06 86 LEU A C 1
ATOM 692 O O . LEU A 1 86 ? -7.238 3.834 11.583 1.00 98.06 86 LEU A O 1
ATOM 696 N N . ALA A 1 87 ? -5.415 3.835 12.899 1.00 96.50 87 ALA A N 1
ATOM 697 C CA . ALA A 1 87 ? -5.958 4.716 13.931 1.00 96.50 87 ALA A CA 1
ATOM 698 C C . ALA A 1 87 ? -5.852 6.214 13.588 1.00 96.50 87 ALA A C 1
ATOM 700 O O . ALA A 1 87 ? -6.361 7.049 14.332 1.00 96.50 87 ALA A O 1
ATOM 701 N N . LEU A 1 88 ? -5.179 6.582 12.491 1.00 96.75 88 LEU A N 1
ATOM 702 C CA . LEU A 1 88 ? -5.037 7.983 12.105 1.00 96.75 88 LEU A CA 1
ATOM 703 C C . LEU A 1 88 ? -6.385 8.557 11.669 1.00 96.75 88 LEU A C 1
ATOM 705 O O . LEU A 1 88 ? -7.015 8.043 10.743 1.00 96.75 88 LEU A O 1
ATOM 709 N N . ASP A 1 89 ? -6.772 9.683 12.258 1.00 96.38 89 ASP A N 1
ATOM 710 C CA . ASP A 1 89 ? -7.770 10.580 11.684 1.00 96.38 89 ASP A CA 1
ATOM 711 C C . ASP A 1 89 ? -7.138 11.516 10.631 1.00 96.38 89 ASP A C 1
ATOM 713 O O . ASP A 1 89 ? -5.951 11.426 10.288 1.00 96.38 89 ASP A O 1
ATOM 717 N N . ASP A 1 90 ? -7.950 12.401 10.051 1.00 96.81 90 ASP A N 1
ATOM 718 C CA . ASP A 1 90 ? -7.500 13.324 9.007 1.00 96.81 90 ASP A CA 1
ATOM 719 C C . ASP A 1 90 ? -6.445 14.326 9.498 1.00 96.81 90 ASP A C 1
ATOM 721 O O . ASP A 1 90 ? -5.557 14.712 8.727 1.00 96.81 90 ASP A O 1
ATOM 725 N N . GLU A 1 91 ? -6.531 14.772 10.750 1.00 97.50 91 GLU A N 1
ATOM 726 C CA . GLU A 1 91 ? -5.604 15.742 11.327 1.00 97.50 91 GLU A CA 1
ATOM 727 C C . GLU A 1 91 ? -4.257 15.082 11.628 1.00 97.50 91 GLU A C 1
ATOM 729 O O . GLU A 1 91 ? -3.214 15.546 11.150 1.00 97.50 91 GLU A O 1
ATOM 734 N N . ALA A 1 92 ? -4.281 13.947 12.327 1.00 96.06 92 ALA A N 1
ATOM 735 C CA . ALA A 1 92 ? -3.117 13.134 12.636 1.00 96.06 92 ALA A CA 1
ATOM 736 C C . ALA A 1 92 ? -2.382 12.715 11.354 1.00 96.06 92 ALA A C 1
ATOM 738 O O . ALA A 1 92 ? -1.162 12.871 11.263 1.00 96.06 92 ALA A O 1
ATOM 739 N N . PHE A 1 93 ? -3.110 12.291 10.312 1.00 96.25 93 PHE A N 1
ATOM 740 C CA . PHE A 1 93 ? -2.529 11.976 9.004 1.00 96.25 93 PHE A CA 1
ATOM 741 C C . PHE A 1 93 ? -1.802 13.181 8.384 1.00 96.25 93 PHE A C 1
ATOM 743 O O . PHE A 1 93 ? -0.659 13.069 7.927 1.00 96.25 93 PHE A O 1
ATOM 750 N N . ARG A 1 94 ? -2.446 14.358 8.355 1.00 95.44 94 ARG A N 1
ATOM 751 C CA . ARG A 1 94 ? -1.862 15.580 7.768 1.00 95.44 94 ARG A CA 1
ATOM 752 C C . ARG A 1 94 ? -0.616 16.037 8.517 1.00 95.44 94 ARG A C 1
ATOM 754 O O . ARG A 1 94 ? 0.309 16.545 7.873 1.00 95.44 94 ARG A O 1
ATOM 761 N N . THR A 1 95 ? -0.611 15.874 9.836 1.00 93.69 95 THR A N 1
ATOM 762 C CA . THR A 1 95 ? 0.510 16.209 10.717 1.00 93.69 95 THR A CA 1
ATOM 763 C C . THR A 1 95 ? 1.672 15.243 10.515 1.00 93.69 95 THR A C 1
ATOM 765 O O . THR A 1 95 ? 2.806 15.687 10.293 1.00 93.69 95 THR A O 1
ATOM 768 N N . LEU A 1 96 ? 1.394 13.936 10.503 1.00 92.50 96 LEU A N 1
ATOM 769 C CA . LEU A 1 96 ? 2.398 12.890 10.325 1.00 92.50 96 LEU A CA 1
ATOM 770 C C . LEU A 1 96 ? 3.115 13.028 8.978 1.00 92.50 96 LEU A C 1
ATOM 772 O O . LEU A 1 96 ? 4.344 13.119 8.932 1.00 92.50 96 LEU A O 1
ATOM 776 N N . PHE A 1 97 ? 2.350 13.144 7.889 1.00 92.81 97 PHE A N 1
ATOM 777 C CA . PHE A 1 97 ? 2.882 13.224 6.527 1.0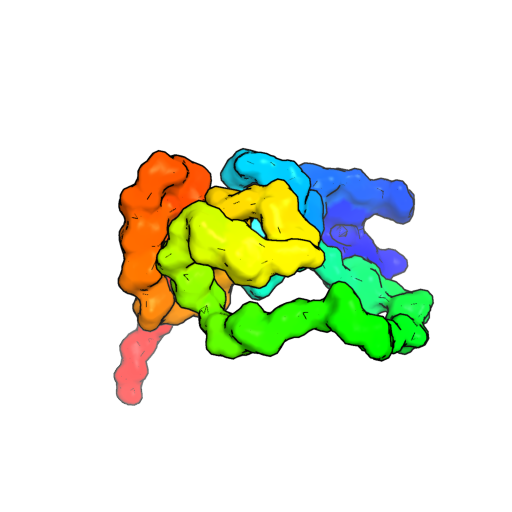0 92.81 97 PHE A CA 1
ATOM 778 C C . PHE A 1 97 ? 3.136 14.657 6.041 1.00 92.81 97 PHE A C 1
ATOM 780 O O . PHE A 1 97 ? 3.281 14.895 4.841 1.00 92.81 97 PHE A O 1
ATOM 787 N N . SER A 1 98 ? 3.219 15.646 6.934 1.00 91.31 98 SER A N 1
ATOM 788 C CA . SER A 1 98 ? 3.571 17.012 6.535 1.00 91.31 98 SER A CA 1
ATOM 789 C C . SER A 1 98 ? 4.904 17.040 5.776 1.00 91.31 98 SER A C 1
ATOM 791 O O . SER A 1 98 ? 5.888 16.451 6.216 1.00 91.31 98 SER A O 1
ATOM 793 N N . LYS A 1 99 ? 4.923 17.712 4.614 1.00 88.94 99 LYS A N 1
ATOM 794 C CA . LYS A 1 99 ? 6.053 17.766 3.661 1.00 88.94 99 LYS A CA 1
ATOM 795 C C . LYS A 1 99 ? 6.460 16.416 3.036 1.00 88.94 99 LYS A C 1
ATOM 797 O O . LYS A 1 99 ? 7.426 16.380 2.284 1.00 88.94 99 LYS A O 1
ATOM 802 N N . SER A 1 100 ? 5.711 15.337 3.274 1.00 90.62 100 SER A N 1
ATOM 803 C CA . SER A 1 100 ? 5.873 14.055 2.578 1.00 90.62 100 SER A CA 1
ATOM 804 C C . SER A 1 100 ? 4.987 13.993 1.327 1.00 90.62 100 SER A C 1
ATOM 806 O O . SER A 1 100 ? 3.843 14.466 1.365 1.00 90.62 100 SER A O 1
ATOM 808 N N . PRO A 1 101 ? 5.443 13.360 0.226 1.00 92.38 101 PRO A N 1
ATOM 809 C CA . PRO A 1 101 ? 4.600 13.118 -0.944 1.00 92.38 101 PRO A CA 1
ATOM 810 C C . PRO A 1 101 ? 3.348 12.288 -0.613 1.00 92.38 101 PRO A C 1
ATOM 812 O O . PRO A 1 101 ? 2.324 12.470 -1.269 1.00 92.38 101 PRO A O 1
ATOM 815 N N . ILE A 1 102 ? 3.371 11.467 0.447 1.00 95.38 102 ILE A N 1
ATOM 816 C CA . ILE A 1 102 ? 2.213 10.684 0.917 1.00 95.38 102 ILE A CA 1
ATOM 817 C C . ILE A 1 102 ? 1.026 11.593 1.267 1.00 95.38 102 ILE A C 1
ATOM 819 O O . ILE A 1 102 ? -0.125 11.237 1.018 1.00 95.38 102 ILE A O 1
ATOM 823 N N . LYS A 1 103 ? 1.261 12.824 1.743 1.00 95.19 103 LYS A N 1
ATOM 824 C CA . LYS A 1 103 ? 0.171 13.759 2.068 1.00 95.19 103 LYS A CA 1
ATOM 825 C C . LYS A 1 103 ? -0.762 14.018 0.884 1.00 95.19 103 LYS A C 1
ATOM 827 O O . LYS A 1 103 ? -1.957 14.228 1.092 1.00 95.19 103 LYS A O 1
ATOM 832 N N . ARG A 1 104 ? -0.259 13.950 -0.358 1.00 96.00 104 ARG A N 1
ATOM 833 C CA . ARG A 1 104 ? -1.074 14.149 -1.571 1.00 96.00 104 ARG A CA 1
ATOM 834 C C . ARG A 1 104 ? -2.125 13.059 -1.759 1.00 96.00 104 ARG A C 1
ATOM 836 O O . ARG A 1 104 ? -3.139 13.296 -2.421 1.00 96.00 104 ARG A O 1
ATOM 843 N N . ILE A 1 105 ? -1.892 11.865 -1.201 1.00 97.06 105 ILE A N 1
ATOM 844 C CA . ILE A 1 105 ? -2.842 10.763 -1.321 1.00 97.06 105 ILE A CA 1
ATOM 845 C C . ILE A 1 105 ? -4.013 10.851 -0.361 1.00 97.06 105 ILE A C 1
ATOM 847 O O . ILE A 1 105 ? -5.080 10.338 -0.689 1.00 97.06 105 ILE A O 1
ATOM 851 N N . LYS A 1 106 ? -3.876 11.661 0.693 1.00 98.06 106 LYS A N 1
ATOM 852 C CA . LYS A 1 106 ? -4.867 11.824 1.760 1.00 98.06 106 LYS A CA 1
ATOM 853 C C . LYS A 1 106 ? -5.096 10.516 2.524 1.00 98.06 106 LYS A C 1
ATOM 855 O O . LYS A 1 106 ? -4.740 9.429 2.067 1.00 98.06 106 LYS A O 1
ATOM 860 N N . ARG A 1 107 ? -5.709 10.646 3.698 1.00 98.25 107 ARG A N 1
ATOM 861 C CA . ARG A 1 107 ? -5.961 9.539 4.614 1.00 98.25 107 ARG A CA 1
ATOM 862 C C . ARG A 1 107 ? -6.694 8.363 3.948 1.00 98.25 107 ARG A C 1
ATOM 864 O O . ARG A 1 107 ? -6.143 7.269 4.027 1.00 98.25 107 ARG A O 1
ATOM 871 N N . PRO A 1 108 ? -7.816 8.536 3.213 1.00 98.50 108 PRO A N 1
ATOM 872 C CA . PRO A 1 108 ? -8.550 7.385 2.679 1.00 98.50 108 PRO A CA 1
ATOM 873 C C . PRO A 1 108 ? -7.722 6.474 1.776 1.00 98.50 108 PRO A C 1
ATOM 875 O O . PRO A 1 108 ? -7.694 5.261 1.956 1.00 98.50 108 PRO A O 1
ATOM 878 N N . ARG A 1 109 ? -6.965 7.055 0.836 1.00 98.56 109 ARG A N 1
ATOM 879 C CA . ARG A 1 109 ? -6.143 6.266 -0.096 1.00 98.56 109 ARG A CA 1
ATOM 880 C C . ARG A 1 109 ? -4.939 5.636 0.591 1.00 98.56 109 ARG A C 1
ATOM 882 O O . ARG A 1 109 ? -4.509 4.562 0.183 1.00 98.56 109 ARG A O 1
ATOM 889 N N . PHE A 1 110 ? -4.396 6.288 1.618 1.00 98.50 110 PHE A N 1
ATOM 890 C CA . PHE A 1 110 ? -3.318 5.708 2.406 1.00 98.50 110 PHE A CA 1
ATOM 891 C C . PHE A 1 110 ? -3.815 4.522 3.238 1.00 98.50 110 PHE A C 1
ATOM 893 O O . PHE A 1 110 ? -3.233 3.447 3.142 1.00 98.50 110 PHE A O 1
ATOM 900 N N . LEU A 1 111 ? -4.925 4.667 3.971 1.00 98.69 111 LEU A N 1
ATOM 901 C CA . LEU A 1 111 ? -5.480 3.572 4.775 1.00 98.69 111 LEU A CA 1
ATOM 902 C C . LEU A 1 111 ? -5.994 2.416 3.914 1.00 98.69 111 LEU A C 1
ATOM 904 O O . LEU A 1 111 ? -5.803 1.261 4.281 1.00 98.69 111 LEU A O 1
ATOM 908 N N . ARG A 1 112 ? -6.523 2.699 2.717 1.00 98.75 112 ARG A N 1
ATOM 909 C CA . ARG A 1 112 ? -6.777 1.683 1.686 1.00 98.75 112 ARG A CA 1
ATOM 910 C C . ARG A 1 112 ? -5.526 0.844 1.398 1.00 98.75 112 ARG A C 1
ATOM 912 O O . ARG A 1 112 ? -5.603 -0.381 1.385 1.00 98.75 112 ARG A O 1
ATOM 919 N N . ASN A 1 113 ? -4.373 1.484 1.176 1.00 98.75 113 ASN A N 1
ATOM 920 C CA . ASN A 1 113 ? -3.117 0.769 0.915 1.00 98.75 113 ASN A CA 1
ATOM 921 C C . ASN A 1 113 ? -2.651 -0.020 2.147 1.00 98.75 113 ASN A C 1
ATOM 923 O O . ASN A 1 113 ? -2.206 -1.154 2.001 1.00 98.75 113 ASN A O 1
ATOM 927 N N . VAL A 1 114 ? -2.787 0.554 3.349 1.00 98.75 114 VAL A N 1
ATOM 928 C CA . VAL A 1 114 ? -2.479 -0.127 4.619 1.00 98.75 114 VAL A CA 1
ATOM 929 C C . VAL A 1 114 ? -3.302 -1.403 4.765 1.00 98.75 114 VAL A C 1
ATOM 931 O O . VAL A 1 114 ? -2.739 -2.451 5.069 1.00 98.75 114 VAL A O 1
ATOM 934 N N . CYS A 1 115 ? -4.606 -1.346 4.487 1.00 98.88 115 CYS A N 1
ATOM 935 C CA . CYS A 1 115 ? -5.470 -2.521 4.525 1.00 98.88 115 CYS A CA 1
ATOM 936 C C . CYS A 1 115 ? -4.993 -3.597 3.543 1.00 98.88 115 CYS A C 1
ATOM 938 O O . CYS A 1 115 ? -4.901 -4.759 3.921 1.00 98.88 115 CYS A O 1
ATOM 940 N N . VAL A 1 116 ? -4.617 -3.228 2.312 1.00 98.88 116 VAL A N 1
ATOM 941 C CA . VAL A 1 116 ? -4.072 -4.196 1.342 1.00 98.88 116 VAL A CA 1
ATOM 942 C C . VAL A 1 116 ? -2.781 -4.838 1.850 1.00 98.88 116 VAL A C 1
ATOM 944 O O . VAL A 1 116 ? -2.657 -6.060 1.817 1.00 98.88 116 VAL A O 1
ATOM 947 N N . VAL A 1 117 ? -1.848 -4.035 2.367 1.00 98.69 117 VAL A N 1
ATOM 948 C CA . VAL A 1 117 ? -0.584 -4.535 2.926 1.00 98.69 117 VAL A CA 1
ATOM 949 C C . VAL A 1 117 ? -0.839 -5.497 4.083 1.00 98.69 117 VAL A C 1
ATOM 951 O O . VAL A 1 117 ? -0.331 -6.612 4.058 1.00 98.69 117 VAL A O 1
ATOM 954 N N . LEU A 1 118 ? -1.689 -5.136 5.044 1.00 98.69 118 LEU A N 1
ATOM 955 C CA . LEU A 1 118 ? -2.056 -6.022 6.154 1.00 98.69 118 LEU A CA 1
ATOM 956 C C . LEU A 1 118 ? -2.802 -7.273 5.679 1.00 98.69 118 LEU A C 1
ATOM 958 O O . LEU A 1 118 ? -2.586 -8.365 6.197 1.00 98.69 118 LEU A O 1
ATOM 962 N N . GLY A 1 119 ? -3.638 -7.157 4.652 1.00 98.62 119 GLY A N 1
ATOM 963 C CA . GLY A 1 119 ? -4.266 -8.312 4.030 1.00 98.62 119 GLY A CA 1
ATOM 964 C C . GLY A 1 119 ? -3.246 -9.276 3.428 1.00 98.62 119 GLY A C 1
ATOM 965 O O . GLY A 1 119 ? -3.499 -10.475 3.447 1.00 98.62 119 GLY A O 1
ATOM 966 N N . ASN A 1 120 ? -2.078 -8.804 2.985 1.00 98.44 120 ASN A N 1
ATOM 967 C CA . ASN A 1 120 ? -0.997 -9.637 2.449 1.00 98.44 120 ASN A CA 1
ATOM 968 C C . ASN A 1 120 ? -0.044 -10.173 3.526 1.00 98.44 120 ASN A C 1
ATOM 970 O O . ASN A 1 120 ? 0.337 -11.339 3.465 1.00 98.44 120 ASN A O 1
ATOM 974 N N . THR A 1 121 ? 0.339 -9.343 4.499 1.00 97.38 121 THR A N 1
ATOM 975 C CA . THR A 1 121 ? 1.444 -9.629 5.436 1.00 97.38 121 THR A CA 1
ATOM 976 C C . THR A 1 121 ? 1.024 -9.723 6.899 1.00 97.38 121 THR A C 1
ATOM 978 O O . THR A 1 121 ? 1.796 -10.202 7.724 1.00 97.38 121 THR A O 1
ATOM 981 N N . GLY A 1 122 ? -0.182 -9.266 7.227 1.00 96.75 122 GLY A N 1
ATOM 982 C CA . GLY A 1 122 ? -0.701 -9.226 8.587 1.00 96.75 122 GLY A CA 1
ATOM 983 C C . GLY A 1 122 ? -1.058 -10.602 9.144 1.00 96.75 122 GLY A C 1
ATOM 984 O O . GLY A 1 122 ? -1.269 -11.578 8.407 1.00 96.75 122 GLY A O 1
ATOM 985 N N . ALA A 1 123 ? -1.163 -10.633 10.468 1.00 96.88 123 ALA A N 1
ATOM 986 C CA . ALA A 1 123 ? -1.426 -11.794 11.303 1.00 96.88 123 ALA A CA 1
ATOM 987 C C . ALA A 1 123 ? -2.672 -11.584 12.184 1.00 96.88 123 ALA A C 1
ATOM 989 O O . ALA A 1 123 ? -3.379 -10.579 12.084 1.00 96.88 123 ALA A O 1
ATOM 990 N N . ALA A 1 124 ? -2.964 -12.555 13.056 1.00 97.50 124 ALA A N 1
ATOM 991 C CA . ALA A 1 124 ? -4.144 -12.533 13.921 1.00 97.50 124 ALA A CA 1
ATOM 992 C C . ALA A 1 124 ? -4.228 -11.256 14.772 1.00 97.50 124 ALA A C 1
ATOM 994 O O . ALA A 1 124 ? -5.311 -10.700 14.952 1.00 97.50 124 ALA A O 1
ATOM 995 N N . GLU A 1 125 ? -3.090 -10.753 15.251 1.00 97.44 125 GLU A N 1
ATOM 996 C CA . GLU A 1 125 ? -3.050 -9.556 16.083 1.00 97.44 125 GLU A CA 1
ATOM 997 C C . GLU A 1 125 ? -3.385 -8.243 15.330 1.00 97.44 125 GLU A C 1
ATOM 999 O O . GLU A 1 125 ? -3.633 -7.226 15.975 1.00 97.44 125 GLU A O 1
ATOM 1004 N N . ASP A 1 126 ? -3.410 -8.236 13.988 1.00 98.25 126 ASP A N 1
ATOM 1005 C CA . ASP A 1 126 ? -3.837 -7.085 13.169 1.00 98.25 126 ASP A CA 1
ATOM 1006 C C . ASP A 1 126 ? -5.368 -6.991 13.027 1.00 98.25 126 ASP A C 1
ATOM 1008 O O . ASP A 1 126 ? -5.900 -5.931 12.683 1.00 98.25 126 ASP A O 1
ATOM 1012 N N . LEU A 1 127 ? -6.091 -8.087 13.295 1.00 98.50 127 LEU A N 1
ATOM 1013 C CA . LEU A 1 127 ? -7.537 -8.181 13.074 1.00 98.50 127 LEU A CA 1
ATOM 1014 C C . LEU A 1 127 ? -8.357 -7.114 13.816 1.00 98.50 127 LEU A C 1
ATOM 1016 O O . LEU A 1 127 ? -9.261 -6.575 13.179 1.00 98.50 127 LEU A O 1
ATOM 1020 N N . PRO A 1 128 ? -8.086 -6.763 15.091 1.00 98.50 128 PRO A N 1
ATOM 1021 C CA . PRO A 1 128 ? -8.878 -5.745 15.782 1.00 98.50 128 PRO A CA 1
ATOM 1022 C C . PRO A 1 128 ? -8.820 -4.372 15.097 1.00 98.50 128 PRO A C 1
ATOM 1024 O O . PRO A 1 128 ? -9.852 -3.730 14.910 1.00 98.50 128 PRO A O 1
ATOM 1027 N N . ALA A 1 129 ? -7.633 -3.946 14.651 1.00 98.50 129 ALA A N 1
ATOM 1028 C CA . ALA A 1 129 ? -7.462 -2.666 13.962 1.00 98.50 129 ALA A CA 1
ATOM 1029 C C . ALA A 1 129 ? -8.169 -2.661 12.596 1.00 98.50 129 ALA A C 1
ATOM 1031 O O . ALA A 1 129 ? -8.819 -1.684 12.229 1.00 98.50 129 ALA A O 1
ATOM 1032 N N . LEU A 1 130 ? -8.100 -3.775 11.861 1.00 98.69 130 LEU A N 1
ATOM 1033 C CA . LEU A 1 130 ? -8.818 -3.932 10.596 1.00 98.69 130 LEU A CA 1
ATOM 1034 C C . LEU A 1 130 ? -10.338 -3.984 10.782 1.00 98.69 130 LEU A C 1
ATOM 1036 O O . LEU A 1 130 ? -11.063 -3.416 9.978 1.00 98.69 130 LEU A O 1
ATOM 1040 N N . GLN A 1 131 ? -10.840 -4.619 11.840 1.00 98.50 131 GLN A N 1
ATOM 1041 C CA . GLN A 1 131 ? -12.275 -4.642 12.147 1.00 98.50 131 GLN A CA 1
ATOM 1042 C C . GLN A 1 131 ? -12.804 -3.245 12.473 1.00 98.50 131 GLN A C 1
ATOM 1044 O O . GLN A 1 131 ? -13.898 -2.892 12.044 1.00 98.50 131 GLN A O 1
ATOM 1049 N N . GLN A 1 132 ? -12.018 -2.430 13.178 1.00 98.38 132 GLN A N 1
ATOM 1050 C CA . GLN A 1 132 ? -12.357 -1.026 13.387 1.00 98.38 132 GLN A CA 1
ATOM 1051 C C . GLN A 1 132 ? -12.355 -0.247 12.062 1.00 98.38 132 GLN A C 1
ATOM 1053 O O . GLN A 1 132 ? -13.281 0.516 11.806 1.00 98.38 132 GLN A O 1
ATOM 1058 N N . ALA A 1 133 ? -11.361 -0.472 11.197 1.00 98.44 133 ALA A N 1
ATOM 1059 C CA . ALA A 1 133 ? -11.294 0.156 9.876 1.00 98.44 13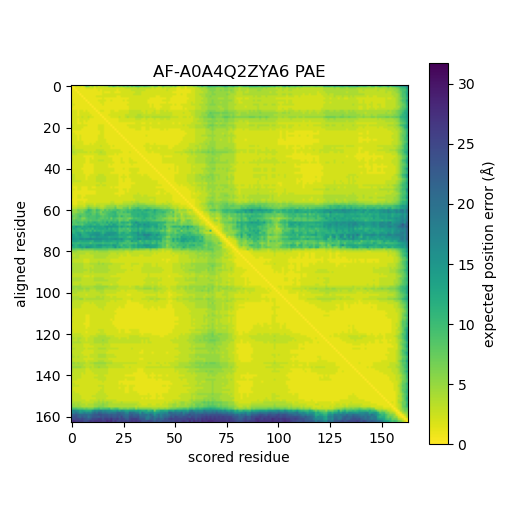3 ALA A CA 1
ATOM 1060 C C . ALA A 1 133 ? -12.432 -0.293 8.935 1.00 98.44 133 ALA A C 1
ATOM 1062 O O . ALA A 1 133 ? -12.872 0.485 8.094 1.00 98.44 133 ALA A O 1
ATOM 1063 N N . ALA A 1 134 ? -12.956 -1.511 9.094 1.00 98.44 134 ALA A N 1
ATOM 1064 C CA . ALA A 1 134 ? -14.130 -1.997 8.365 1.00 98.44 134 ALA A CA 1
ATOM 1065 C C . ALA A 1 134 ? -15.415 -1.217 8.711 1.00 98.44 134 ALA A C 1
ATOM 1067 O O . ALA A 1 134 ? -16.354 -1.194 7.922 1.00 98.44 134 ALA A O 1
ATOM 1068 N N . ALA A 1 135 ? -15.447 -0.546 9.868 1.00 97.88 135 ALA A N 1
ATOM 1069 C CA . ALA A 1 135 ? -16.539 0.327 10.292 1.00 97.88 135 ALA A CA 1
ATOM 1070 C C . ALA A 1 135 ? -16.297 1.818 9.969 1.00 97.88 135 ALA A C 1
ATOM 1072 O O . ALA A 1 135 ? -17.061 2.672 10.422 1.00 97.88 135 ALA A O 1
ATOM 1073 N N . ASP A 1 136 ? -15.233 2.152 9.229 1.00 98.12 136 ASP A N 1
ATOM 1074 C CA . ASP A 1 136 ? -14.937 3.531 8.832 1.00 98.12 136 ASP A CA 1
ATOM 1075 C C . ASP A 1 136 ? -16.065 4.102 7.946 1.00 98.12 136 ASP A C 1
ATOM 1077 O O . ASP A 1 136 ? -16.585 3.390 7.082 1.00 98.1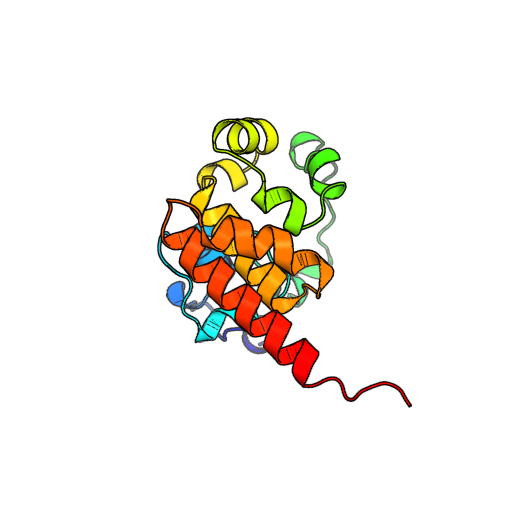2 136 ASP A O 1
ATOM 1081 N N . PRO A 1 137 ? -16.458 5.380 8.116 1.00 97.62 137 PRO A N 1
ATOM 1082 C CA . PRO A 1 137 ? -17.479 6.000 7.271 1.00 97.62 137 PRO A CA 1
ATOM 1083 C C . PRO A 1 137 ? -17.059 6.139 5.800 1.00 97.62 137 PRO A C 1
ATOM 1085 O O . PRO A 1 137 ? -17.925 6.326 4.943 1.00 97.62 137 PRO A O 1
ATOM 1088 N N . ASP A 1 138 ? -15.760 6.085 5.483 1.00 98.25 138 ASP A N 1
ATOM 1089 C CA . ASP A 1 138 ? -15.285 6.063 4.103 1.00 98.25 138 ASP A CA 1
ATOM 1090 C C . ASP A 1 138 ? -15.389 4.637 3.519 1.00 98.25 138 ASP A C 1
ATOM 1092 O O . ASP A 1 138 ? -14.656 3.731 3.942 1.00 98.25 138 ASP A O 1
ATOM 1096 N N . PRO A 1 139 ? -16.239 4.415 2.496 1.00 98.31 139 PRO A N 1
ATOM 1097 C CA . PRO A 1 139 ? -16.462 3.085 1.934 1.00 98.31 139 PRO A CA 1
ATOM 1098 C C . PRO A 1 139 ? -15.198 2.483 1.308 1.00 98.31 139 PRO A C 1
ATOM 1100 O O . PRO A 1 139 ? -15.067 1.262 1.248 1.00 98.31 139 PRO A O 1
ATOM 1103 N N . LEU A 1 140 ? -14.247 3.315 0.863 1.00 98.44 140 LEU A N 1
ATOM 1104 C CA . LEU A 1 140 ? -12.988 2.839 0.301 1.00 98.44 140 LEU A CA 1
ATOM 1105 C C . LEU A 1 140 ? -12.140 2.136 1.363 1.00 98.44 140 LEU A C 1
ATOM 1107 O O . LEU A 1 140 ? -11.503 1.127 1.063 1.00 98.44 140 LEU A O 1
ATOM 1111 N N . ILE A 1 141 ? -12.116 2.667 2.588 1.00 98.75 141 ILE A N 1
ATOM 1112 C CA . ILE A 1 141 ? -11.381 2.062 3.702 1.00 98.75 141 ILE A CA 1
ATOM 1113 C C . ILE A 1 141 ? -12.101 0.791 4.144 1.00 98.75 141 ILE A C 1
ATOM 1115 O O . ILE A 1 141 ? -11.467 -0.265 4.191 1.00 98.75 141 ILE A O 1
ATOM 1119 N N . ALA A 1 142 ? -13.413 0.885 4.377 1.00 98.75 142 ALA A N 1
ATOM 1120 C CA . ALA A 1 142 ? -14.223 -0.227 4.859 1.00 98.75 142 ALA A CA 1
ATOM 1121 C C . ALA A 1 142 ? -14.099 -1.474 3.963 1.00 98.75 142 ALA A C 1
ATOM 1123 O O . ALA A 1 142 ? -13.770 -2.561 4.439 1.00 98.75 142 ALA A O 1
ATOM 1124 N N . GLU A 1 143 ? -14.238 -1.302 2.644 1.00 98.69 143 GLU A N 1
ATOM 1125 C CA . GLU A 1 143 ? -14.138 -2.392 1.664 1.00 98.69 143 GLU A CA 1
ATOM 1126 C C . GLU A 1 143 ? -12.773 -3.109 1.706 1.00 98.69 143 GLU A C 1
ATOM 1128 O O . GLU A 1 143 ? -12.692 -4.340 1.631 1.00 98.69 143 GLU A O 1
ATOM 1133 N N . HIS A 1 144 ? -11.673 -2.356 1.821 1.00 98.88 144 HIS A N 1
ATOM 1134 C CA . HIS A 1 144 ? -10.328 -2.945 1.809 1.00 98.88 144 HIS A CA 1
ATOM 1135 C C . HIS A 1 144 ? -9.984 -3.584 3.152 1.00 98.88 144 HIS A C 1
ATOM 1137 O O . HIS A 1 144 ? -9.265 -4.586 3.180 1.00 98.88 144 HIS A O 1
ATOM 1143 N N . ALA A 1 145 ? -10.503 -3.037 4.250 1.00 98.88 145 ALA A N 1
ATOM 1144 C CA . ALA A 1 145 ? -10.374 -3.624 5.571 1.00 98.88 145 ALA A CA 1
ATOM 1145 C C . ALA A 1 145 ? -11.101 -4.976 5.649 1.00 98.88 145 ALA A C 1
ATOM 1147 O O . ALA A 1 145 ? -10.505 -5.964 6.081 1.00 98.88 145 ALA A O 1
ATOM 1148 N N . ASP A 1 146 ? -12.329 -5.067 5.129 1.00 98.81 146 ASP A N 1
ATOM 1149 C CA . ASP A 1 146 ? -13.078 -6.326 5.038 1.00 98.81 146 ASP A CA 1
ATOM 1150 C C . ASP A 1 146 ? -12.340 -7.388 4.219 1.00 98.81 146 ASP A C 1
ATOM 1152 O O . ASP A 1 146 ? -12.250 -8.556 4.618 1.00 98.81 146 ASP A O 1
ATOM 1156 N N . TRP A 1 147 ? -11.776 -6.991 3.076 1.00 98.75 147 TRP A N 1
ATOM 1157 C CA . TRP A 1 147 ? -10.940 -7.876 2.268 1.00 98.75 147 TRP A CA 1
ATOM 1158 C C . TRP A 1 147 ? -9.727 -8.382 3.060 1.00 98.75 147 TRP A C 1
ATOM 1160 O O . TRP A 1 147 ? -9.456 -9.585 3.076 1.00 98.75 147 TRP A O 1
ATOM 1170 N N . ALA A 1 148 ? -9.035 -7.497 3.779 1.00 98.81 148 ALA A N 1
ATOM 1171 C CA . ALA A 1 148 ? -7.866 -7.852 4.577 1.00 98.81 148 ALA A CA 1
ATOM 1172 C C . ALA A 1 148 ? -8.209 -8.821 5.721 1.00 98.81 148 ALA A C 1
ATOM 1174 O O . ALA A 1 148 ? -7.510 -9.818 5.911 1.00 98.81 148 ALA A O 1
ATOM 1175 N N . VAL A 1 149 ? -9.322 -8.588 6.429 1.00 98.75 149 VAL A N 1
ATOM 1176 C CA . VAL A 1 149 ? -9.839 -9.497 7.467 1.00 98.75 149 VAL A CA 1
ATOM 1177 C C . VAL A 1 149 ? -10.096 -10.887 6.889 1.00 98.75 149 VAL A C 1
ATOM 1179 O O . VAL A 1 149 ? -9.675 -11.883 7.484 1.00 98.75 149 VAL A O 1
ATOM 1182 N N . LYS A 1 150 ? -10.756 -10.977 5.725 1.00 98.44 150 LYS A N 1
ATOM 1183 C CA . LYS A 1 150 ? -11.015 -12.258 5.045 1.00 98.44 150 LYS A CA 1
ATOM 1184 C C . LYS A 1 150 ? -9.714 -12.972 4.678 1.00 98.44 150 LYS A C 1
ATOM 1186 O O . LYS A 1 150 ? -9.598 -14.167 4.938 1.00 98.44 150 LYS A O 1
ATOM 1191 N N . LYS A 1 151 ? -8.720 -12.255 4.138 1.00 98.19 151 LYS A N 1
ATOM 1192 C CA . LYS A 1 151 ? -7.417 -12.835 3.768 1.00 98.19 151 LYS A CA 1
ATOM 1193 C C . LYS A 1 151 ? -6.650 -13.374 4.973 1.00 98.19 151 LYS A C 1
ATOM 1195 O O . LYS A 1 151 ? -6.151 -14.495 4.905 1.00 98.19 151 LYS A O 1
ATOM 1200 N N . ILE A 1 152 ? -6.587 -12.623 6.074 1.00 98.19 152 ILE A N 1
ATOM 1201 C CA . ILE A 1 152 ? -5.916 -13.073 7.304 1.00 98.19 152 ILE A CA 1
ATOM 1202 C C . ILE A 1 152 ? -6.624 -14.303 7.878 1.00 98.19 152 ILE A C 1
ATOM 1204 O O . ILE A 1 152 ? -5.973 -15.304 8.158 1.00 98.19 152 ILE A O 1
ATOM 1208 N N . ARG A 1 153 ? -7.958 -14.268 8.009 1.00 97.75 153 ARG A N 1
ATOM 1209 C CA . ARG A 1 153 ? -8.733 -15.414 8.516 1.00 97.75 153 ARG A CA 1
ATOM 1210 C C . ARG A 1 153 ? -8.572 -16.660 7.646 1.00 97.75 153 ARG A C 1
ATOM 1212 O O . ARG A 1 153 ? -8.434 -17.744 8.198 1.00 97.75 153 ARG A O 1
ATOM 1219 N N . GLY A 1 154 ? -8.549 -16.499 6.321 1.00 97.06 154 GLY A N 1
ATOM 1220 C CA . GLY A 1 154 ? -8.283 -17.592 5.383 1.00 97.06 154 GLY A CA 1
ATOM 1221 C C . GLY A 1 154 ? -6.933 -18.255 5.652 1.00 97.06 154 GLY A C 1
ATOM 1222 O O . GLY A 1 154 ? -6.887 -19.456 5.890 1.00 97.06 154 GLY A O 1
ATOM 1223 N N . ARG A 1 155 ? -5.855 -17.463 5.750 1.00 95.12 155 ARG A N 1
ATOM 1224 C CA . ARG A 1 155 ? -4.519 -17.989 6.083 1.00 95.12 155 ARG A CA 1
ATOM 1225 C C . ARG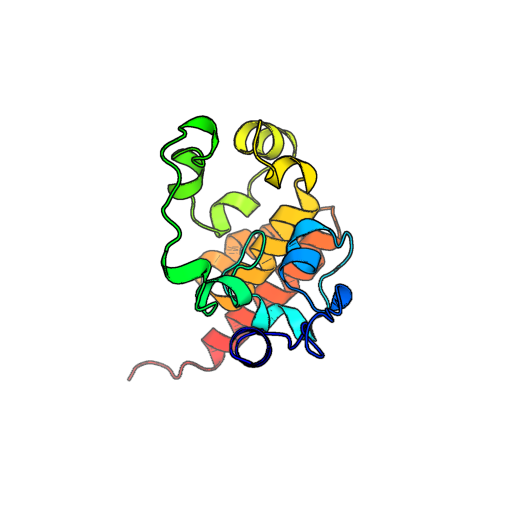 A 1 155 ? -4.475 -18.694 7.437 1.00 95.12 155 ARG A C 1
ATOM 1227 O O . ARG A 1 155 ? -3.826 -19.722 7.555 1.00 95.12 155 ARG A O 1
ATOM 1234 N N . LEU A 1 156 ? -5.145 -18.157 8.458 1.00 93.00 156 LEU A N 1
ATOM 1235 C CA . LEU A 1 156 ? -5.170 -18.771 9.791 1.00 93.00 156 LEU A CA 1
ATOM 1236 C C . LEU A 1 156 ? -5.929 -20.104 9.810 1.00 93.00 156 LEU A C 1
ATOM 1238 O O . LEU A 1 156 ? -5.560 -20.991 10.570 1.00 93.00 156 LEU A O 1
ATOM 1242 N N . ALA A 1 157 ? -6.969 -20.250 8.985 1.00 91.06 157 ALA A N 1
ATOM 1243 C CA . ALA A 1 157 ? -7.729 -21.493 8.865 1.00 91.06 157 ALA A CA 1
ATOM 1244 C C . ALA A 1 157 ? -6.965 -22.598 8.112 1.00 91.06 157 ALA A C 1
ATOM 1246 O O . ALA A 1 157 ? -7.243 -23.777 8.312 1.00 91.06 157 ALA A O 1
ATOM 1247 N N . GLU A 1 158 ? -6.006 -22.227 7.260 1.00 85.56 158 GLU A N 1
ATOM 1248 C CA . GLU A 1 158 ? -5.147 -23.160 6.518 1.00 85.56 158 GLU A CA 1
ATOM 1249 C C . GLU A 1 158 ? -3.988 -23.720 7.361 1.00 85.56 158 GLU A C 1
ATOM 1251 O O . GLU A 1 158 ? -3.357 -24.696 6.955 1.00 85.56 158 GLU A O 1
ATOM 1256 N N . ILE A 1 159 ? -3.705 -23.142 8.536 1.00 72.88 159 ILE A N 1
ATOM 1257 C CA . ILE A 1 159 ? -2.683 -23.650 9.458 1.00 72.88 159 ILE A CA 1
ATOM 1258 C C . ILE A 1 159 ? -3.299 -24.806 10.266 1.00 72.88 159 ILE A C 1
ATOM 1260 O O . ILE A 1 159 ? -4.187 -24.559 11.087 1.00 72.88 159 ILE A O 1
ATOM 1264 N N . PRO A 1 160 ? -2.861 -26.067 10.076 1.00 64.62 160 PRO A N 1
ATOM 1265 C CA . PRO A 1 160 ? -3.338 -2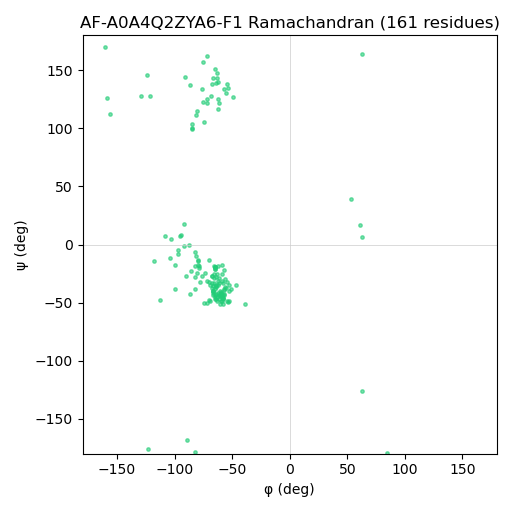7.169 10.903 1.00 64.62 160 PRO A CA 1
ATOM 1266 C C . PRO A 1 160 ? -2.934 -26.938 12.371 1.00 64.62 160 PRO A C 1
ATOM 1268 O O . PRO A 1 160 ? -1.881 -26.343 12.623 1.00 64.62 160 PRO A O 1
ATOM 1271 N N . PRO A 1 161 ? -3.740 -27.389 13.351 1.00 63.94 161 PRO A N 1
ATOM 1272 C CA . PRO A 1 161 ? -3.386 -27.244 14.758 1.00 63.94 161 PRO A CA 1
ATOM 1273 C C . PRO A 1 161 ? -2.029 -27.907 15.022 1.00 63.94 161 PRO A C 1
ATOM 1275 O O . PRO A 1 161 ? -1.768 -29.011 14.542 1.00 63.94 161 PRO A O 1
ATOM 1278 N N . ALA A 1 162 ? -1.154 -27.210 15.750 1.00 67.88 162 ALA A N 1
ATOM 1279 C CA . ALA A 1 162 ? 0.123 -27.767 16.175 1.00 67.88 162 ALA A CA 1
ATOM 1280 C C . ALA A 1 162 ? -0.139 -28.996 17.064 1.00 67.88 162 ALA A C 1
ATOM 1282 O O . ALA A 1 162 ? -0.852 -28.879 18.063 1.00 67.88 162 ALA A O 1
ATOM 1283 N N . ASN A 1 163 ? 0.396 -30.153 16.657 1.00 47.34 163 ASN A N 1
ATOM 1284 C CA . ASN A 1 163 ? 0.428 -31.383 17.456 1.00 47.34 163 ASN A CA 1
ATOM 1285 C C . ASN A 1 163 ? 1.335 -31.226 18.679 1.00 47.34 163 ASN A C 1
ATOM 1287 O O . ASN A 1 163 ? 2.420 -30.620 18.520 1.00 47.34 163 ASN A O 1
#

Foldseek 3Di:
DQLCVQQLQSQVVDVVHGNLLSALQSLLQPDLAANPPSNLQSNAQPLHGDCRSVVRDPVNVPDDDDPPPLPDQDVVVVVDDLLVLLPDDQVNLCVRQPSHSVVNSGSLSSLLSSLSNCLNDNEPVSLVSLVVQLPDPPPSSVVSSVSSNVSRVVVVVPDPDDD

Solvent-accessible surface area (backbone atoms only — not comparable to full-atom values): 9364 Å² total; per-residue (Å²): 106,56,35,43,73,52,28,75,64,51,18,43,75,48,93,99,36,68,45,57,92,48,25,54,33,37,51,46,54,68,51,84,70,78,77,58,72,92,51,42,64,62,47,37,81,50,57,70,40,67,56,57,42,51,75,55,29,85,78,49,75,76,66,70,85,81,86,54,71,89,75,58,78,62,67,71,65,74,72,50,56,73,60,62,58,62,72,52,51,70,64,56,39,52,62,72,30,57,98,40,79,67,46,79,47,40,55,62,49,44,43,26,27,39,23,35,21,40,26,58,73,42,54,80,87,44,43,67,53,30,56,55,33,39,68,40,91,51,64,62,29,13,57,30,12,49,51,16,49,52,43,33,52,52,56,59,70,72,52,73,82,85,128

Secondary structure (DSSP, 8-state):
-HHHHH-TT--EEETTEE-GGG-HHHHHHT--SPPPHHHHHHHTT-SS---HHHHT-TTGGG------GGGSPPHHHHHS-GGGGGG--HHHHHHHTTTSGGGGGHHHHHHHHHHHHHHHH--GGGHHHHHHHHT-SSHHHHHHHHHHHHHHHHHHHTSPPP-

Nearest PDB structures (foldseek):
  5t8y-assembly2_B  TM=8.775E-01  e=2.752E-08  Bacillus subtilis subsp. subtilis str. 168
  5d0b-assembly2_B  TM=8.783E-01  e=3.186E-08  Bacillus subtilis subsp. subtilis str. 168
  5d08-assembly2_B  TM=9.080E-01  e=8.449E-08  Bacillus subtilis subsp. subtilis str. 168
  5d6s-assembly5_E  TM=8.267E-01  e=1.558E-05  Streptococcus thermophilus
  4d4z-assembly1_A  TM=3.047E-01  e=8.223E-01  Homo sapiens

Sequence (163 aa):
TRCIDACPTKAITAPHRVDARRCISYLTIEHKGPIPEEFREAIGDRLYGCDACLEVCPWNRFAKESREARFHARELVFAMKARDFLALDDEAFRTLFSKSPIKRIKRPRFLRNVCVVLGNTGAAEDLPALQQAAADPDPLIAEHADWAVKKIRGRLAEIPPAN

Mean predicted aligned error: 4.23 Å

pLDDT: mean 93.68, std 8.62, range [47.34, 98.88]